Protein AF-A0A914WW89-F1 (afdb_monomer_lite)

Secondary structure (DSSP, 8-state):
-HHHHHHHHHHHTTS-TT-HHHHHHHHHHHHHHHHHHHHHHHHHHHHHHHHHHHHHHHTT--S----HHHHHHHHHHHHHHHHHHHHHHHHHTS-----

Radius of gyration: 21.42 Å; chains: 1; bounding box: 47×26×59 Å

Sequence (99 aa):
MGDIEQLLRKNLDRSRIGDSKGGWLLEYNRYQLEFRGVLTDLCGTVYEDLERVLRLRNRGCLGLSPKKETIASLREMSAGLDRATKLIRNERAKPESAY

Organism: NCBI:txid2011161

pLDDT: mean 78.52, std 12.79, range [41.62, 95.19]

Foldseek 3Di:
DVVVVVVVVVVVVVDDPPDVVVVVVVVVVVVVVVVVVVCCVLCVVLVVQVVVQVVVVVVVDPPDDGDPVSVVSVVVVVVVVVVVVVVVVVVVPDPPPDD

Structure (mmCIF, N/CA/C/O backbone):
data_AF-A0A914WW89-F1
#
_entry.id   AF-A0A914WW89-F1
#
loop_
_atom_site.group_PDB
_atom_site.id
_atom_site.type_symbol
_atom_site.label_atom_id
_atom_site.label_alt_id
_atom_site.label_comp_id
_atom_site.label_asym_id
_atom_site.label_entity_id
_atom_site.label_seq_id
_atom_site.pdbx_PDB_ins_code
_atom_site.Cartn_x
_atom_site.Cartn_y
_atom_site.Cartn_z
_atom_site.occupancy
_atom_site.B_iso_or_equiv
_atom_site.auth_seq_id
_atom_site.auth_comp_id
_atom_site.auth_asym_id
_atom_site.auth_atom_id
_atom_site.pdbx_PDB_model_num
ATOM 1 N N . MET A 1 1 ? -19.404 -20.612 11.019 1.00 47.12 1 MET A N 1
ATOM 2 C CA . MET A 1 1 ? -19.416 -19.213 10.524 1.00 47.12 1 MET A CA 1
ATOM 3 C C . MET A 1 1 ? -20.778 -18.538 10.705 1.00 47.12 1 MET A C 1
ATOM 5 O O . MET A 1 1 ? -20.780 -17.370 11.056 1.00 47.12 1 MET A O 1
ATOM 9 N N . GLY A 1 2 ? -21.910 -19.247 10.555 1.00 63.91 2 GLY A N 1
ATOM 10 C CA . GLY A 1 2 ? -23.256 -18.650 10.657 1.00 63.91 2 GLY A CA 1
ATOM 11 C C . GLY A 1 2 ? -23.688 -18.139 12.042 1.00 63.91 2 GLY A C 1
ATOM 12 O O . GLY A 1 2 ? -24.398 -17.141 12.115 1.00 63.91 2 GLY A O 1
ATOM 13 N N . ASP A 1 3 ? -23.226 -18.748 13.140 1.00 64.00 3 ASP A N 1
ATOM 14 C CA . ASP A 1 3 ? -23.684 -18.362 14.490 1.00 64.00 3 ASP A CA 1
ATOM 15 C C . ASP A 1 3 ? -23.186 -16.976 14.921 1.00 64.00 3 ASP A C 1
ATOM 17 O O . ASP A 1 3 ? -23.910 -16.213 15.557 1.00 64.00 3 ASP A O 1
ATOM 21 N N . ILE A 1 4 ? -21.963 -16.614 14.523 1.00 65.69 4 ILE A N 1
ATOM 22 C CA . ILE A 1 4 ? -21.363 -15.305 14.825 1.00 65.69 4 ILE A CA 1
ATOM 23 C C . ILE A 1 4 ? -22.085 -14.201 14.048 1.00 65.69 4 ILE A C 1
ATOM 25 O O . ILE A 1 4 ? -22.366 -13.135 14.591 1.00 65.69 4 ILE A O 1
ATOM 29 N N . GLU A 1 5 ? -22.430 -14.466 12.789 1.00 67.38 5 GLU A N 1
ATOM 30 C CA . GLU A 1 5 ? -23.142 -13.521 11.931 1.00 67.38 5 GLU A CA 1
ATOM 31 C C . GLU A 1 5 ? -24.581 -13.282 12.422 1.00 67.38 5 GLU A C 1
ATOM 33 O O . GLU A 1 5 ? -25.042 -12.139 12.473 1.00 67.38 5 GLU A O 1
ATOM 38 N N . GLN A 1 6 ? -25.267 -14.338 12.881 1.00 75.00 6 GLN A N 1
ATOM 39 C CA . GLN A 1 6 ? -26.576 -14.213 13.529 1.00 75.00 6 GLN A CA 1
ATOM 40 C C . GLN A 1 6 ? -26.501 -13.423 14.837 1.00 75.00 6 GLN A C 1
ATOM 42 O O . GLN A 1 6 ? -27.361 -12.581 15.095 1.00 75.00 6 GLN A O 1
ATOM 47 N N . LEU A 1 7 ? -25.475 -13.662 15.656 1.00 68.06 7 LEU A N 1
ATOM 48 C CA . LEU A 1 7 ? -25.288 -12.957 16.920 1.00 68.06 7 LEU A CA 1
ATOM 49 C C . LEU A 1 7 ? -24.986 -11.467 16.695 1.00 68.06 7 LEU A C 1
ATOM 51 O O . LEU A 1 7 ? -25.527 -10.620 17.404 1.00 68.06 7 LEU A O 1
ATOM 55 N N . LEU A 1 8 ? -24.186 -11.134 15.679 1.00 67.88 8 LEU A N 1
ATOM 56 C CA . LEU A 1 8 ? -23.896 -9.753 15.289 1.00 67.88 8 LEU A CA 1
ATOM 57 C C . LEU A 1 8 ? -25.150 -9.024 14.797 1.00 67.88 8 LEU A C 1
ATOM 59 O O . LEU A 1 8 ? -25.443 -7.943 15.303 1.00 67.88 8 LEU A O 1
ATOM 63 N N . ARG A 1 9 ? -25.937 -9.632 13.896 1.00 72.38 9 ARG A N 1
ATOM 64 C CA . ARG A 1 9 ? -27.217 -9.056 13.437 1.00 72.38 9 ARG A CA 1
ATOM 65 C C . ARG A 1 9 ? -28.180 -8.807 14.590 1.00 72.38 9 ARG A C 1
ATOM 67 O O . ARG A 1 9 ? -28.702 -7.710 14.727 1.00 72.38 9 ARG A O 1
ATOM 74 N N . LYS A 1 10 ? -28.344 -9.788 15.478 1.00 71.81 10 LYS A N 1
ATOM 75 C CA . LYS A 1 10 ? -29.276 -9.701 16.612 1.00 71.81 10 LYS A CA 1
ATOM 76 C C . LYS A 1 10 ? -28.905 -8.601 17.612 1.00 71.81 10 LYS A C 1
ATOM 78 O O . LYS A 1 10 ? -29.791 -8.048 18.258 1.00 71.81 10 LYS A O 1
ATOM 83 N N . ASN A 1 11 ? -27.613 -8.304 17.764 1.00 66.69 11 ASN A N 1
ATOM 84 C CA . ASN A 1 11 ? -27.143 -7.192 18.590 1.00 66.69 11 ASN A CA 1
ATOM 85 C C . ASN A 1 11 ? -27.295 -5.846 17.869 1.00 66.69 11 ASN A C 1
ATOM 87 O O . ASN A 1 11 ? -27.748 -4.892 18.491 1.00 66.69 11 ASN A O 1
ATOM 91 N N . LEU A 1 12 ? -27.004 -5.791 16.566 1.00 66.69 12 LEU A N 1
ATOM 92 C CA . LEU A 1 12 ? -27.182 -4.596 15.739 1.00 66.69 12 LEU A CA 1
ATOM 93 C C . LEU A 1 12 ? -28.655 -4.153 15.686 1.00 66.69 12 LEU A C 1
ATOM 95 O O . LEU A 1 12 ? -28.947 -2.984 15.907 1.00 66.69 12 LEU A O 1
ATOM 99 N N . ASP A 1 13 ? -29.579 -5.100 15.498 1.00 68.25 13 ASP A N 1
ATOM 100 C CA . ASP A 1 13 ? -31.031 -4.860 15.459 1.00 68.25 13 ASP A CA 1
ATOM 101 C C . ASP A 1 13 ? -31.596 -4.397 16.815 1.00 68.25 13 ASP A C 1
ATOM 103 O O . ASP A 1 13 ? -32.669 -3.796 16.886 1.00 68.25 13 ASP A O 1
ATOM 107 N N . ARG A 1 14 ? -30.890 -4.691 17.915 1.00 66.94 14 ARG A N 1
ATOM 108 C CA . ARG A 1 14 ? -31.263 -4.279 19.278 1.00 66.94 14 ARG A CA 1
ATOM 109 C C . ARG A 1 14 ? -30.609 -2.971 19.715 1.00 66.94 14 ARG A C 1
ATOM 111 O O . ARG A 1 14 ? -31.054 -2.388 20.705 1.00 66.94 14 ARG A O 1
ATOM 118 N N . SER A 1 15 ? -29.587 -2.500 19.006 1.00 62.31 15 SER A N 1
ATOM 119 C CA . SER A 1 15 ? -28.961 -1.209 19.271 1.00 62.31 15 SER A CA 1
ATOM 120 C C . SER A 1 15 ? -29.878 -0.079 18.805 1.00 62.31 15 SER A C 1
ATOM 122 O O . SER A 1 15 ? -30.284 -0.006 17.648 1.00 62.31 15 SER A O 1
ATOM 124 N N . ARG A 1 16 ? -30.221 0.836 19.715 1.00 61.22 16 ARG A N 1
ATOM 125 C CA . ARG A 1 16 ? -30.965 2.053 19.360 1.00 61.22 16 ARG A CA 1
ATOM 126 C C . ARG A 1 16 ? -30.038 3.018 18.614 1.00 61.22 16 ARG A C 1
ATOM 128 O O . ARG A 1 16 ? -28.871 3.139 18.963 1.00 61.22 16 ARG A O 1
ATOM 135 N N . ILE A 1 17 ? -30.585 3.778 17.662 1.00 56.22 17 ILE A N 1
ATOM 136 C CA . ILE A 1 17 ? -29.882 4.776 16.818 1.00 56.22 17 ILE A CA 1
ATOM 137 C C . ILE A 1 17 ? -29.142 5.882 17.623 1.00 56.22 17 ILE A C 1
ATOM 139 O O . ILE A 1 17 ? -28.367 6.641 17.055 1.00 56.22 17 ILE A O 1
ATOM 143 N N . GLY A 1 18 ? -29.309 5.950 18.950 1.00 55.75 18 GLY A N 1
ATOM 144 C CA . GLY A 1 18 ? -28.583 6.861 19.849 1.00 55.75 18 GLY A CA 1
ATOM 145 C C . GLY A 1 18 ? -27.595 6.195 20.815 1.00 55.75 18 GLY A C 1
ATOM 146 O O . GLY A 1 18 ? -27.100 6.864 21.717 1.00 55.75 18 GLY A O 1
ATOM 147 N N . ASP A 1 19 ? -27.338 4.890 20.691 1.00 63.94 19 ASP A N 1
ATOM 148 C CA . ASP A 1 19 ? -26.425 4.175 21.586 1.00 63.94 19 ASP A CA 1
ATOM 149 C C . ASP A 1 19 ? -24.968 4.517 21.223 1.00 63.94 19 ASP A C 1
ATOM 151 O O . ASP A 1 19 ? -24.524 4.282 20.095 1.00 63.94 19 ASP A O 1
ATOM 155 N N . SER A 1 20 ? -24.208 5.092 22.161 1.00 63.62 20 SER A N 1
ATOM 156 C CA . SER A 1 20 ? -22.846 5.605 21.912 1.00 63.62 20 SER A CA 1
ATOM 157 C C . SER A 1 20 ? -21.894 4.527 21.376 1.00 63.62 20 SER A C 1
ATOM 159 O O . SER A 1 20 ? -20.993 4.816 20.587 1.00 63.62 20 SER A O 1
ATOM 161 N N . LYS A 1 21 ? -22.151 3.264 21.738 1.00 63.41 21 LYS A N 1
ATOM 162 C CA . LYS A 1 21 ? -21.442 2.081 21.230 1.00 63.41 21 LYS A CA 1
ATOM 163 C C . LYS A 1 21 ? -21.711 1.814 19.744 1.00 63.41 21 LYS A C 1
ATOM 165 O O . LYS A 1 21 ? -20.794 1.411 19.032 1.00 63.41 21 LYS A O 1
ATOM 170 N N . GLY A 1 22 ? -22.932 2.063 19.266 1.00 64.88 22 GLY A N 1
ATOM 171 C CA . GLY A 1 22 ? -23.286 1.963 17.846 1.00 64.88 22 GLY A CA 1
ATOM 172 C C . GLY A 1 22 ? -22.671 3.094 17.020 1.00 64.88 22 GLY A C 1
ATOM 173 O O . GLY A 1 22 ? -22.148 2.846 15.935 1.00 64.88 22 GLY A O 1
ATOM 174 N N . GLY A 1 23 ? -22.644 4.312 17.572 1.00 69.50 23 GLY A N 1
ATOM 175 C CA . GLY A 1 23 ? -21.983 5.464 16.950 1.00 69.50 23 GLY A CA 1
ATOM 176 C C . GLY A 1 23 ? -20.485 5.242 16.729 1.00 69.50 23 GLY A C 1
ATOM 177 O O . GLY A 1 23 ? -19.986 5.473 15.631 1.00 69.50 23 GLY A O 1
ATOM 178 N N . TRP A 1 24 ? -19.779 4.704 17.730 1.00 75.38 24 TRP A N 1
ATOM 179 C CA . TRP A 1 24 ? -18.361 4.357 17.586 1.00 75.38 24 TRP A CA 1
ATOM 180 C C . TRP A 1 24 ? -18.115 3.298 16.500 1.00 75.38 24 TRP A C 1
ATOM 182 O O . TRP A 1 24 ? -17.162 3.418 15.734 1.00 75.38 24 TRP A O 1
ATOM 192 N N . LEU A 1 25 ? -18.981 2.283 16.394 1.00 75.94 25 LEU A N 1
ATOM 193 C CA . LEU A 1 25 ? -18.839 1.222 15.392 1.00 75.94 25 LEU A CA 1
ATOM 194 C C . LEU A 1 25 ? -19.038 1.751 13.961 1.00 75.94 25 LEU A C 1
ATOM 196 O O . LEU A 1 25 ? -18.298 1.370 13.053 1.00 75.94 25 LEU A O 1
ATOM 200 N N . LEU A 1 26 ? -20.018 2.639 13.765 1.00 78.50 26 LEU A N 1
ATOM 201 C CA . LEU A 1 26 ? -20.258 3.309 12.483 1.00 78.50 26 LEU A CA 1
ATOM 202 C C . LEU A 1 26 ? -19.083 4.210 12.098 1.00 78.50 26 LEU A C 1
ATOM 204 O O . LEU A 1 26 ? -18.622 4.168 10.959 1.00 78.50 26 LEU A O 1
ATOM 208 N N . GLU A 1 27 ? -18.561 4.971 13.057 1.00 76.19 27 GLU A N 1
ATOM 209 C CA . GLU A 1 27 ? -17.422 5.858 12.842 1.00 76.19 27 GLU A CA 1
ATOM 210 C C . GLU A 1 27 ? -16.140 5.062 12.529 1.00 76.19 27 GLU A C 1
ATOM 212 O O . GLU A 1 27 ? -15.419 5.374 11.582 1.00 76.19 27 GLU A O 1
ATOM 217 N N . TYR A 1 28 ? -15.900 3.952 13.234 1.00 77.19 28 TYR A N 1
ATOM 218 C CA . TYR A 1 28 ? -14.821 3.017 12.911 1.00 77.19 28 TYR A CA 1
ATOM 219 C C . TYR A 1 28 ? -14.957 2.440 11.495 1.00 77.19 28 TYR A C 1
ATOM 221 O O . TYR A 1 28 ? -13.974 2.379 10.754 1.00 77.19 28 TYR A O 1
ATOM 229 N N . ASN A 1 29 ? -16.167 2.033 11.094 1.00 79.00 29 ASN A N 1
ATOM 230 C CA . ASN A 1 29 ? -16.417 1.509 9.752 1.00 79.00 29 ASN A CA 1
ATOM 231 C C . ASN A 1 29 ? -16.147 2.569 8.673 1.00 79.00 29 ASN A C 1
ATOM 233 O O . ASN A 1 29 ? -15.492 2.280 7.672 1.00 79.00 29 ASN A O 1
ATOM 237 N N . ARG A 1 30 ? -16.566 3.814 8.919 1.00 77.81 30 ARG A N 1
ATOM 238 C CA . ARG A 1 30 ? -16.279 4.952 8.045 1.00 77.81 30 ARG A CA 1
ATOM 239 C C . ARG A 1 30 ? -14.775 5.177 7.889 1.00 77.81 30 ARG A C 1
ATOM 241 O O . ARG A 1 30 ? -14.303 5.257 6.758 1.00 77.81 30 ARG A O 1
ATOM 248 N N . TYR A 1 31 ? -14.011 5.191 8.986 1.00 72.50 31 TYR A N 1
ATOM 249 C CA . TYR A 1 31 ? -12.549 5.283 8.910 1.00 72.50 31 TYR A CA 1
ATOM 250 C C . TYR A 1 31 ? -11.941 4.126 8.118 1.00 72.50 31 TYR A C 1
ATOM 252 O O . TYR A 1 31 ? -11.070 4.353 7.285 1.00 72.50 31 TYR A O 1
ATOM 260 N N . GLN A 1 32 ? -12.400 2.892 8.333 1.00 79.62 32 GLN A N 1
ATOM 261 C CA . GLN A 1 32 ? -11.922 1.731 7.577 1.00 79.62 32 GLN A CA 1
ATOM 262 C C . GLN A 1 32 ? -12.145 1.882 6.066 1.00 79.62 32 GLN A C 1
ATOM 264 O O . GLN A 1 32 ? -11.252 1.545 5.290 1.00 79.62 32 GLN A O 1
ATOM 269 N N . LEU A 1 33 ? -13.304 2.387 5.636 1.00 77.88 33 LEU A N 1
ATOM 270 C CA . LEU A 1 33 ? -13.593 2.614 4.217 1.00 77.88 33 LEU A CA 1
ATOM 271 C C . LEU A 1 33 ? -12.685 3.693 3.613 1.00 77.88 33 LEU A C 1
ATOM 273 O O . LEU A 1 33 ? -12.078 3.448 2.571 1.00 77.88 33 LEU A O 1
ATOM 277 N N . GLU A 1 34 ? -12.520 4.827 4.296 1.00 78.50 34 GLU A N 1
ATOM 278 C CA . GLU A 1 34 ? -11.615 5.901 3.863 1.00 78.50 34 GLU A CA 1
ATOM 279 C C . GLU A 1 34 ? -10.159 5.423 3.792 1.00 78.50 34 GLU A C 1
ATOM 281 O O . GLU A 1 34 ? -9.475 5.631 2.791 1.00 78.50 34 GLU A O 1
ATOM 286 N N . PHE A 1 35 ? -9.689 4.680 4.801 1.00 74.88 35 PHE A N 1
ATOM 287 C CA . PHE A 1 35 ? -8.344 4.102 4.790 1.00 74.88 35 PHE A CA 1
ATOM 288 C C . PHE A 1 35 ? -8.130 3.136 3.624 1.00 74.88 35 PHE A C 1
ATOM 290 O O . PHE A 1 35 ? -7.035 3.096 3.067 1.00 74.88 35 PHE A O 1
ATOM 297 N N . ARG A 1 36 ? -9.151 2.368 3.226 1.00 77.31 36 ARG A N 1
ATOM 298 C CA . ARG A 1 36 ? -9.063 1.493 2.047 1.00 77.31 36 ARG A CA 1
ATOM 299 C C . ARG A 1 36 ? -8.985 2.293 0.750 1.00 77.31 36 ARG A C 1
ATOM 301 O O . ARG A 1 36 ? -8.230 1.888 -0.133 1.00 77.31 36 ARG A O 1
ATOM 308 N N . GLY A 1 37 ? -9.714 3.404 0.644 1.00 74.12 37 GLY A N 1
ATOM 309 C CA . GLY A 1 37 ? -9.617 4.330 -0.488 1.00 74.12 37 GLY A CA 1
ATOM 310 C C . GLY A 1 37 ? -8.215 4.923 -0.602 1.00 74.12 37 GLY A C 1
ATOM 311 O O . GLY A 1 37 ? -7.522 4.688 -1.587 1.00 74.12 37 GLY A O 1
ATOM 312 N N . VAL A 1 38 ? -7.736 5.549 0.475 1.00 74.62 38 VAL A N 1
ATOM 313 C CA . VAL A 1 38 ? -6.388 6.136 0.550 1.00 74.62 38 VAL A CA 1
ATOM 314 C C . VAL A 1 38 ? -5.299 5.099 0.266 1.00 74.62 38 VAL A C 1
ATOM 316 O O . VAL A 1 38 ? -4.350 5.379 -0.461 1.00 74.62 38 VAL A O 1
ATOM 319 N N . LEU A 1 39 ? -5.424 3.881 0.800 1.00 79.62 39 LEU A N 1
ATOM 320 C CA . LEU A 1 39 ? -4.473 2.806 0.521 1.00 79.62 39 LEU A CA 1
ATOM 321 C C . LEU A 1 39 ? -4.479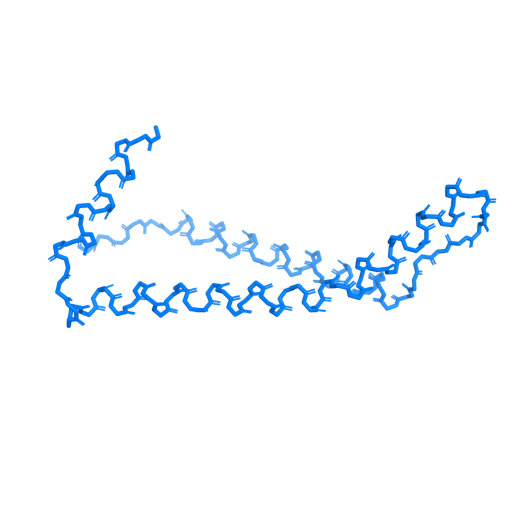 2.414 -0.960 1.00 79.62 39 LEU A C 1
ATOM 323 O O . LEU A 1 39 ? -3.414 2.159 -1.517 1.00 79.62 39 LEU A O 1
ATOM 327 N N . THR A 1 40 ? -5.655 2.363 -1.586 1.00 77.25 40 THR A N 1
ATOM 328 C CA . THR A 1 40 ? -5.796 2.052 -3.014 1.00 77.25 40 THR A CA 1
ATOM 329 C C . THR A 1 40 ? -5.140 3.133 -3.865 1.00 77.25 40 THR A C 1
ATOM 331 O O . THR A 1 40 ? -4.363 2.798 -4.754 1.00 77.25 40 THR A O 1
ATOM 334 N N . ASP A 1 41 ? -5.353 4.408 -3.542 1.00 73.69 41 ASP A N 1
ATOM 335 C CA . ASP A 1 41 ? -4.757 5.531 -4.271 1.00 73.69 41 ASP A CA 1
ATOM 336 C C . ASP A 1 41 ? -3.228 5.567 -4.110 1.00 73.69 41 ASP A C 1
ATOM 338 O O . ASP A 1 41 ? -2.488 5.723 -5.084 1.00 73.69 41 ASP A O 1
ATOM 342 N N . LEU A 1 42 ? -2.731 5.341 -2.889 1.00 74.94 42 LEU A N 1
ATOM 343 C CA . LEU A 1 42 ? -1.295 5.292 -2.601 1.00 74.94 42 LEU A CA 1
ATOM 344 C C . LEU A 1 42 ? -0.611 4.091 -3.266 1.00 74.94 42 LEU A C 1
ATOM 346 O O . LEU A 1 42 ? 0.472 4.229 -3.836 1.00 74.94 42 LEU A O 1
ATOM 350 N N . CYS A 1 43 ? -1.228 2.909 -3.209 1.00 83.38 43 CYS A N 1
ATOM 351 C CA . CYS A 1 43 ? -0.646 1.687 -3.766 1.00 83.38 43 CYS A CA 1
ATOM 352 C C . CYS A 1 43 ? -0.883 1.548 -5.274 1.00 83.38 43 CYS A C 1
ATOM 354 O O . CYS A 1 43 ? -0.167 0.782 -5.917 1.00 83.38 43 CYS A O 1
ATOM 356 N N . GLY A 1 44 ? -1.855 2.265 -5.844 1.00 87.00 44 GLY A N 1
ATOM 357 C CA . GLY A 1 44 ? -2.228 2.169 -7.255 1.00 87.00 44 GLY A CA 1
ATOM 358 C C . GLY A 1 44 ? -1.065 2.507 -8.180 1.00 87.00 44 GLY A C 1
ATOM 359 O O . GLY A 1 44 ? -0.745 1.740 -9.081 1.00 87.00 44 GLY A O 1
ATOM 360 N N . THR A 1 45 ? -0.338 3.581 -7.877 1.00 86.19 45 THR A N 1
ATOM 361 C CA . THR A 1 45 ? 0.844 3.999 -8.652 1.00 86.19 45 THR A CA 1
ATOM 362 C C . THR A 1 45 ? 1.961 2.946 -8.659 1.00 86.19 45 THR A C 1
ATOM 364 O O . THR A 1 45 ? 2.566 2.674 -9.699 1.00 86.19 45 THR A O 1
ATOM 367 N N . VAL A 1 46 ? 2.211 2.312 -7.508 1.00 90.25 46 VAL A N 1
ATOM 368 C CA . VAL A 1 46 ? 3.167 1.205 -7.355 1.00 90.25 46 VAL A CA 1
ATOM 369 C C . VAL A 1 46 ? 2.692 -0.018 -8.139 1.00 90.25 46 VAL A C 1
ATOM 371 O O . VAL A 1 46 ? 3.479 -0.639 -8.855 1.00 90.25 46 VAL A O 1
ATOM 374 N N . TYR A 1 47 ? 1.405 -0.351 -8.030 1.00 89.69 47 TYR A N 1
ATOM 375 C CA . TYR A 1 47 ? 0.798 -1.485 -8.717 1.00 89.69 47 TYR A CA 1
ATOM 376 C C . TYR A 1 47 ? 0.880 -1.343 -10.239 1.00 89.69 47 TYR A C 1
ATOM 378 O O . TYR A 1 47 ? 1.373 -2.250 -10.907 1.00 89.69 47 TYR A O 1
ATOM 386 N N . GLU A 1 48 ? 0.468 -0.200 -10.784 1.00 92.06 48 GLU A N 1
ATOM 387 C CA . GLU A 1 48 ? 0.484 0.074 -12.223 1.00 92.06 48 GLU A CA 1
ATOM 388 C C . GLU A 1 48 ? 1.891 -0.042 -12.816 1.00 92.06 48 GLU A C 1
ATOM 390 O O . GLU A 1 48 ? 2.080 -0.611 -13.895 1.00 92.06 48 GLU A O 1
ATOM 395 N N . ASP A 1 49 ? 2.905 0.468 -12.115 1.00 92.69 49 ASP A N 1
ATOM 396 C CA . ASP A 1 49 ? 4.282 0.416 -12.595 1.00 92.69 49 ASP A CA 1
ATOM 397 C C . ASP A 1 49 ? 4.859 -1.006 -12.567 1.00 92.69 49 ASP A C 1
ATOM 399 O O . ASP A 1 49 ? 5.521 -1.429 -13.523 1.00 92.69 49 ASP A O 1
ATOM 403 N N . LEU A 1 50 ? 4.567 -1.776 -11.514 1.00 92.44 50 LEU A N 1
ATOM 404 C CA . LEU A 1 50 ? 4.929 -3.192 -11.444 1.00 92.44 50 LEU A CA 1
ATOM 405 C C . LEU A 1 50 ? 4.215 -3.999 -12.530 1.00 92.44 50 LEU A C 1
ATOM 407 O O . LEU A 1 50 ? 4.854 -4.779 -13.240 1.00 92.44 50 LEU A O 1
ATOM 411 N N . GLU A 1 51 ? 2.913 -3.787 -12.702 1.00 93.62 51 GLU A N 1
ATOM 412 C CA . GLU A 1 51 ? 2.116 -4.469 -13.712 1.00 93.62 51 GLU A CA 1
ATOM 413 C C . GLU A 1 51 ? 2.629 -4.159 -15.123 1.00 93.62 51 GLU A C 1
ATOM 415 O O . GLU A 1 51 ? 2.808 -5.068 -15.937 1.00 93.62 51 GLU A O 1
ATOM 420 N N . ARG A 1 52 ? 2.957 -2.895 -15.407 1.00 94.75 52 ARG A N 1
ATOM 421 C CA . ARG A 1 52 ? 3.578 -2.479 -16.669 1.00 94.75 52 ARG A CA 1
ATOM 422 C C . ARG A 1 52 ? 4.878 -3.237 -16.933 1.00 94.75 52 ARG A C 1
ATOM 424 O O . ARG A 1 52 ? 5.058 -3.766 -18.032 1.00 94.75 52 ARG A O 1
ATOM 431 N N . VAL A 1 53 ? 5.783 -3.307 -15.953 1.00 94.44 53 VAL A N 1
ATOM 432 C CA . VAL A 1 53 ? 7.066 -4.020 -16.099 1.00 94.44 53 VAL A CA 1
ATOM 433 C C . VAL A 1 53 ? 6.843 -5.513 -16.331 1.00 94.44 53 VAL A C 1
ATOM 435 O O . VAL A 1 53 ? 7.468 -6.085 -17.226 1.00 94.44 53 VAL A O 1
ATOM 438 N N . LEU A 1 54 ? 5.937 -6.139 -15.578 1.00 93.75 54 LEU A N 1
ATOM 439 C CA . LEU A 1 54 ? 5.620 -7.561 -15.720 1.00 93.75 54 LEU A CA 1
ATOM 440 C C . LEU A 1 54 ? 5.000 -7.873 -17.086 1.00 93.75 54 LEU A C 1
ATOM 442 O O . LEU A 1 54 ? 5.453 -8.797 -17.761 1.00 93.75 54 LEU A O 1
ATOM 446 N N . ARG A 1 55 ? 4.027 -7.073 -17.544 1.00 94.19 55 ARG A N 1
ATOM 447 C CA . ARG A 1 55 ? 3.398 -7.232 -18.866 1.00 94.19 55 ARG A CA 1
ATOM 448 C C . ARG A 1 55 ? 4.419 -7.116 -19.996 1.00 94.19 55 ARG A C 1
ATOM 450 O O . ARG A 1 55 ? 4.376 -7.905 -20.936 1.00 94.19 55 ARG A O 1
ATOM 457 N N . LEU A 1 56 ? 5.337 -6.153 -19.920 1.00 93.44 56 LEU A N 1
ATOM 458 C CA . LEU A 1 56 ? 6.359 -5.959 -20.951 1.00 93.44 56 LEU A CA 1
ATOM 459 C C . LEU A 1 56 ? 7.415 -7.071 -20.938 1.00 93.44 56 LEU A C 1
ATOM 461 O O . LEU A 1 56 ? 7.793 -7.556 -22.003 1.00 93.44 56 LEU A O 1
ATOM 465 N N . ARG A 1 57 ? 7.835 -7.542 -19.758 1.00 94.25 57 ARG A N 1
ATOM 466 C CA . ARG A 1 57 ? 8.710 -8.721 -19.651 1.00 94.25 57 ARG A CA 1
ATOM 467 C C . ARG A 1 57 ? 8.054 -9.969 -20.228 1.00 94.25 57 ARG A C 1
ATOM 469 O O . ARG A 1 57 ? 8.710 -10.703 -20.957 1.00 94.25 57 ARG A O 1
ATOM 476 N N . ASN A 1 58 ? 6.761 -10.171 -19.972 1.00 92.81 58 ASN A N 1
ATOM 477 C CA . ASN A 1 58 ? 6.005 -11.286 -20.545 1.00 92.81 58 ASN A CA 1
ATOM 478 C C . ASN A 1 58 ? 5.936 -11.229 -22.084 1.00 92.81 58 ASN A C 1
ATOM 480 O O . ASN A 1 58 ? 5.844 -12.257 -22.741 1.00 92.81 58 ASN A O 1
ATOM 484 N N . ARG A 1 59 ? 6.030 -10.031 -22.676 1.00 95.19 59 ARG A N 1
ATOM 485 C CA . ARG A 1 59 ? 6.123 -9.825 -24.133 1.00 95.19 59 ARG A CA 1
ATOM 486 C C . ARG A 1 59 ? 7.548 -9.971 -24.688 1.00 95.19 59 ARG A C 1
ATOM 488 O O . ARG A 1 59 ? 7.755 -9.733 -25.872 1.00 95.19 59 ARG A O 1
ATOM 495 N N . GLY A 1 60 ? 8.527 -10.330 -23.856 1.00 92.88 60 GLY A N 1
ATOM 496 C CA . GLY A 1 60 ? 9.924 -10.514 -24.256 1.00 92.88 60 GLY A CA 1
ATOM 497 C C . GLY A 1 60 ? 10.797 -9.260 -24.152 1.00 92.88 60 GLY A C 1
ATOM 498 O O . GLY A 1 60 ? 11.962 -9.300 -24.543 1.00 92.88 60 GLY A O 1
ATOM 499 N N . CYS A 1 61 ? 10.292 -8.147 -23.606 1.00 91.12 61 CYS A N 1
ATOM 500 C CA . CYS A 1 61 ? 11.118 -6.961 -23.373 1.00 91.12 61 CYS A CA 1
ATOM 501 C C . CYS A 1 61 ? 12.020 -7.166 -22.141 1.00 91.12 61 CYS A C 1
ATOM 503 O O . CYS A 1 61 ? 11.558 -7.126 -20.997 1.00 91.12 61 CYS A O 1
ATOM 505 N N . LEU A 1 62 ? 13.317 -7.372 -22.375 1.00 88.88 62 LEU A N 1
ATOM 506 C CA . LEU A 1 62 ? 14.337 -7.537 -21.334 1.00 88.88 62 LEU A C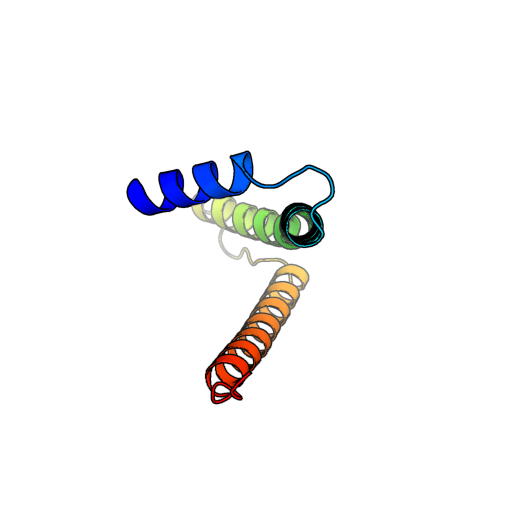A 1
ATOM 507 C C . LEU A 1 62 ? 14.893 -6.184 -20.854 1.00 88.88 62 LEU A C 1
ATOM 509 O O . LEU A 1 62 ? 14.740 -5.160 -21.513 1.00 88.88 62 LEU A O 1
ATOM 513 N N . GLY A 1 63 ? 15.531 -6.172 -19.679 1.00 86.31 63 GLY A N 1
ATOM 514 C CA . GLY A 1 63 ? 16.183 -4.973 -19.126 1.00 86.31 63 GLY A CA 1
ATOM 515 C C . GLY A 1 63 ? 15.245 -3.951 -18.472 1.00 86.31 63 GLY A C 1
ATOM 516 O O . GLY A 1 63 ? 15.697 -2.910 -18.010 1.00 86.31 63 GLY A O 1
ATOM 517 N N . LEU A 1 64 ? 13.946 -4.243 -18.384 1.00 89.06 64 LEU A N 1
ATOM 518 C CA . LEU A 1 64 ? 12.985 -3.372 -17.711 1.00 89.06 64 LEU A CA 1
ATOM 519 C C . LEU A 1 64 ? 13.044 -3.545 -16.194 1.00 89.06 64 LEU A C 1
ATOM 521 O O . LEU A 1 64 ? 12.959 -4.669 -15.681 1.00 89.06 64 LEU A O 1
ATOM 525 N N . SER A 1 65 ? 13.127 -2.423 -15.485 1.00 91.31 65 SER A N 1
ATOM 526 C CA . SER A 1 65 ? 13.018 -2.336 -14.031 1.00 91.31 65 SER A CA 1
ATOM 527 C C . SER A 1 65 ? 11.830 -1.456 -13.631 1.00 91.31 65 SER A C 1
ATOM 529 O O . SER A 1 65 ? 11.458 -0.550 -14.388 1.00 91.31 65 SER A O 1
ATOM 531 N N . PRO A 1 66 ? 11.248 -1.678 -12.440 1.00 92.88 66 PRO A N 1
ATOM 532 C CA . PRO A 1 66 ? 10.360 -0.701 -11.825 1.00 92.88 66 PRO A CA 1
ATOM 533 C C . PRO A 1 66 ? 11.062 0.649 -11.667 1.00 92.88 66 PRO A C 1
ATOM 535 O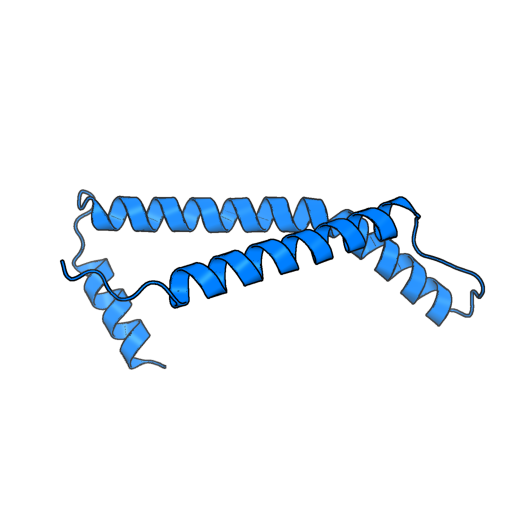 O . PRO A 1 66 ? 12.296 0.723 -11.593 1.00 92.88 66 PRO A O 1
ATOM 538 N N . LYS A 1 67 ? 10.270 1.716 -11.621 1.00 94.19 67 LYS A N 1
ATOM 539 C CA . LYS A 1 67 ? 10.735 3.071 -11.338 1.00 94.19 67 LYS A CA 1
ATOM 540 C C . LYS A 1 67 ? 11.417 3.132 -9.969 1.00 94.19 67 LYS A C 1
ATOM 542 O O . LYS A 1 67 ? 11.107 2.358 -9.060 1.00 94.19 67 LYS A O 1
ATOM 547 N N . LYS A 1 68 ? 12.361 4.062 -9.810 1.00 93.38 68 LYS A N 1
ATOM 548 C CA . LYS A 1 68 ? 13.096 4.223 -8.543 1.00 93.38 68 LYS A CA 1
ATOM 549 C C . LYS A 1 68 ? 12.154 4.632 -7.413 1.00 93.38 68 LYS A C 1
ATOM 551 O O . LYS A 1 68 ? 12.307 4.147 -6.297 1.00 93.38 68 LYS A O 1
ATOM 556 N N . GLU A 1 69 ? 11.167 5.458 -7.735 1.00 91.06 69 GLU A N 1
ATOM 557 C CA . GLU A 1 69 ? 10.104 5.910 -6.843 1.00 91.06 69 GLU A CA 1
ATOM 558 C C . GLU A 1 69 ? 9.296 4.711 -6.334 1.00 91.06 69 GLU A C 1
ATOM 560 O O . GLU A 1 69 ? 9.165 4.536 -5.129 1.00 91.06 69 GLU A O 1
ATOM 565 N N . THR A 1 70 ? 8.883 3.808 -7.232 1.00 91.12 70 THR A N 1
ATOM 566 C CA . THR A 1 70 ? 8.185 2.559 -6.884 1.00 91.12 70 THR A CA 1
ATOM 567 C C . THR A 1 70 ? 8.998 1.717 -5.896 1.00 91.12 70 THR A C 1
ATOM 569 O O . THR A 1 70 ? 8.471 1.226 -4.899 1.00 91.12 70 THR A O 1
ATOM 572 N N . ILE A 1 71 ? 10.305 1.565 -6.134 1.00 91.94 71 ILE A N 1
ATOM 573 C CA . ILE A 1 71 ? 11.193 0.803 -5.240 1.00 91.94 71 ILE A CA 1
ATOM 574 C C . ILE A 1 71 ? 11.333 1.492 -3.875 1.00 91.94 71 ILE A C 1
ATOM 576 O O . ILE A 1 71 ? 11.351 0.811 -2.849 1.00 91.94 71 ILE A O 1
ATOM 580 N N . ALA A 1 72 ? 11.438 2.822 -3.846 1.00 90.56 72 ALA A N 1
ATOM 581 C CA . ALA A 1 72 ? 11.507 3.591 -2.607 1.00 90.56 72 ALA A CA 1
ATOM 582 C C . ALA A 1 72 ? 10.212 3.450 -1.792 1.00 90.56 72 ALA A C 1
ATOM 584 O O . ALA A 1 72 ? 10.278 3.067 -0.625 1.00 90.56 72 ALA A O 1
ATOM 585 N N . SER A 1 73 ? 9.048 3.626 -2.424 1.00 89.50 73 SER A N 1
ATOM 586 C CA . SER A 1 73 ? 7.741 3.444 -1.785 1.00 89.50 73 SER A CA 1
ATOM 587 C C . SER A 1 73 ? 7.575 2.034 -1.217 1.00 89.50 73 SER A C 1
ATOM 589 O O . SER A 1 73 ? 7.159 1.879 -0.073 1.00 89.50 73 SER A O 1
ATOM 591 N N . LEU A 1 74 ? 7.985 0.990 -1.948 1.00 88.81 74 LEU A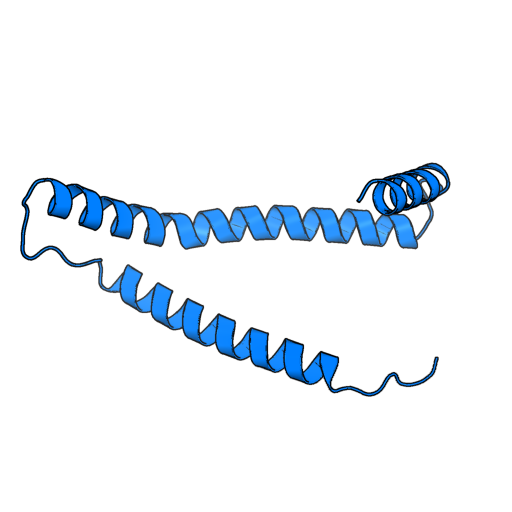 N 1
ATOM 592 C CA . LEU A 1 74 ? 7.944 -0.389 -1.444 1.00 88.81 74 LEU A CA 1
ATOM 593 C C . LEU A 1 74 ? 8.835 -0.602 -0.210 1.00 88.81 74 LEU A C 1
ATOM 595 O O . LEU A 1 74 ? 8.449 -1.317 0.718 1.00 88.81 74 LEU A O 1
ATOM 599 N N . ARG A 1 75 ? 10.017 0.026 -0.162 1.00 91.00 75 ARG A N 1
ATOM 600 C CA . ARG A 1 75 ? 10.897 -0.027 1.019 1.00 91.00 75 ARG A CA 1
ATOM 601 C C . ARG A 1 75 ? 10.269 0.673 2.219 1.00 91.00 75 ARG A C 1
ATOM 603 O O . ARG A 1 75 ? 10.314 0.137 3.326 1.00 91.00 75 ARG A O 1
ATOM 610 N N . GLU A 1 76 ? 9.667 1.838 2.007 1.00 89.56 76 GLU A N 1
ATOM 611 C CA . GLU A 1 76 ? 8.967 2.575 3.059 1.00 89.56 76 GLU A CA 1
ATOM 612 C C . GLU A 1 76 ? 7.757 1.802 3.588 1.00 89.56 76 GLU A C 1
ATOM 614 O O . GLU A 1 76 ? 7.586 1.701 4.806 1.00 89.56 76 GLU A O 1
ATOM 619 N N . MET A 1 77 ? 6.972 1.187 2.697 1.00 87.25 77 MET A N 1
ATOM 620 C CA . MET A 1 77 ? 5.855 0.309 3.057 1.00 87.25 77 MET A CA 1
ATOM 621 C C . MET A 1 77 ? 6.328 -0.883 3.894 1.00 87.25 77 MET A C 1
ATOM 623 O O . MET A 1 77 ? 5.738 -1.165 4.937 1.00 87.25 77 MET A O 1
ATOM 627 N N . SER A 1 78 ? 7.422 -1.543 3.498 1.00 87.12 78 SER A N 1
ATOM 628 C CA . SER A 1 78 ? 8.014 -2.645 4.268 1.00 87.12 78 SER A CA 1
ATOM 629 C C . SER A 1 78 ? 8.428 -2.195 5.670 1.00 87.12 78 SER A C 1
ATOM 631 O O . SER A 1 78 ? 8.051 -2.816 6.661 1.00 87.12 78 SER A O 1
ATOM 633 N N . ALA A 1 79 ? 9.144 -1.072 5.777 1.00 89.31 79 ALA A N 1
ATOM 634 C CA . ALA A 1 79 ? 9.559 -0.531 7.068 1.00 89.31 79 ALA A CA 1
ATOM 635 C C . ALA A 1 79 ? 8.355 -0.115 7.935 1.00 89.31 79 ALA A C 1
ATOM 637 O O . ALA A 1 79 ? 8.380 -0.260 9.159 1.00 89.31 79 ALA A O 1
ATOM 638 N N . GLY A 1 80 ? 7.296 0.411 7.315 1.00 86.44 80 GLY A N 1
ATOM 639 C CA . GLY A 1 80 ? 6.027 0.713 7.973 1.00 86.44 80 GLY A CA 1
ATOM 640 C C . GLY A 1 80 ? 5.356 -0.533 8.545 1.00 86.44 80 GLY A C 1
ATOM 641 O O . GLY A 1 80 ? 4.953 -0.525 9.709 1.00 86.44 80 GLY A O 1
ATOM 642 N N . LEU A 1 81 ? 5.307 -1.617 7.769 1.00 84.00 81 LEU A N 1
ATOM 643 C CA . LEU A 1 81 ? 4.740 -2.895 8.194 1.00 84.00 81 LEU A CA 1
ATOM 644 C C . LEU A 1 81 ? 5.516 -3.503 9.369 1.00 84.00 81 LEU A C 1
ATOM 646 O O . LEU A 1 81 ? 4.905 -3.999 10.318 1.00 84.00 81 LEU A O 1
ATOM 650 N N . ASP A 1 82 ? 6.845 -3.403 9.363 1.00 86.56 82 ASP A N 1
ATOM 651 C CA . ASP A 1 82 ? 7.679 -3.854 10.481 1.00 86.56 82 ASP A CA 1
ATOM 652 C C . ASP A 1 82 ? 7.381 -3.073 11.766 1.00 86.56 82 ASP A C 1
ATOM 654 O O . ASP A 1 82 ? 7.256 -3.659 12.847 1.00 86.56 82 ASP A O 1
ATOM 658 N N . ARG A 1 83 ? 7.222 -1.745 11.666 1.00 89.19 83 ARG A N 1
ATOM 659 C CA . ARG A 1 83 ? 6.818 -0.905 12.806 1.00 89.19 83 ARG A CA 1
ATOM 660 C C . ARG A 1 83 ? 5.432 -1.291 13.318 1.00 89.19 83 ARG A C 1
ATOM 662 O O . ARG A 1 83 ? 5.275 -1.494 14.520 1.00 89.19 83 ARG A O 1
ATOM 669 N N . ALA A 1 84 ? 4.453 -1.447 12.428 1.00 81.81 84 ALA A N 1
ATOM 670 C CA . ALA A 1 84 ? 3.094 -1.843 12.793 1.00 81.81 84 ALA A CA 1
ATOM 671 C C . ALA A 1 84 ? 3.063 -3.226 13.465 1.00 81.81 84 ALA A C 1
ATOM 673 O O . ALA A 1 84 ? 2.426 -3.408 14.500 1.00 81.81 84 ALA A O 1
ATOM 674 N N . THR A 1 85 ? 3.826 -4.185 12.940 1.00 81.75 85 THR A N 1
ATOM 675 C CA . THR A 1 85 ? 3.941 -5.534 13.511 1.00 81.75 85 THR A CA 1
ATOM 676 C C . THR A 1 85 ? 4.513 -5.498 14.927 1.00 81.75 85 THR A C 1
ATOM 678 O O . THR A 1 85 ? 4.022 -6.208 15.807 1.00 81.75 85 THR A O 1
ATOM 681 N N . LYS A 1 86 ? 5.519 -4.650 15.184 1.00 85.38 86 LYS A N 1
ATOM 682 C CA . LYS A 1 86 ? 6.059 -4.436 16.537 1.00 85.38 86 LYS A CA 1
ATOM 683 C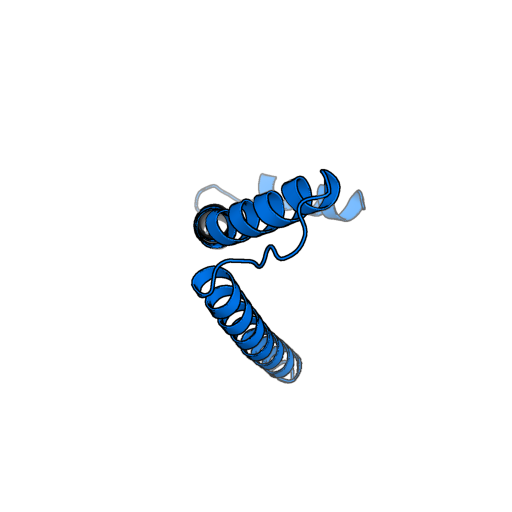 C . LYS A 1 86 ? 5.011 -3.845 17.478 1.00 85.38 86 LYS A C 1
ATOM 685 O O . LYS A 1 86 ? 4.868 -4.345 18.587 1.00 85.38 86 LYS A O 1
ATOM 690 N N . LEU A 1 87 ? 4.251 -2.844 17.034 1.00 82.19 87 LEU A N 1
ATOM 691 C CA . LEU A 1 87 ? 3.171 -2.259 17.838 1.00 82.19 87 LEU A CA 1
ATOM 692 C C . LEU A 1 87 ? 2.109 -3.303 18.201 1.00 82.19 87 LEU A C 1
ATOM 694 O O . LEU A 1 87 ? 1.765 -3.434 19.369 1.00 82.19 87 LEU A O 1
ATOM 698 N N . ILE A 1 88 ? 1.661 -4.111 17.236 1.00 81.38 88 ILE A N 1
ATOM 699 C CA . ILE A 1 88 ? 0.679 -5.181 17.477 1.00 81.38 88 ILE A CA 1
ATOM 700 C C . ILE A 1 88 ? 1.222 -6.219 18.464 1.00 81.38 88 ILE A C 1
ATOM 702 O O . ILE A 1 88 ? 0.501 -6.660 19.358 1.00 81.38 88 ILE A O 1
ATOM 706 N N . ARG A 1 89 ? 2.492 -6.619 18.322 1.00 83.69 89 ARG A N 1
ATOM 707 C CA . ARG A 1 89 ? 3.141 -7.539 19.268 1.00 83.69 89 ARG A CA 1
ATOM 708 C C . ARG A 1 89 ? 3.196 -6.951 20.675 1.00 83.69 89 ARG A C 1
ATOM 710 O O . ARG A 1 89 ? 2.905 -7.668 21.624 1.00 83.69 89 ARG A O 1
ATOM 717 N N . ASN A 1 90 ? 3.517 -5.667 20.796 1.00 81.44 90 ASN A N 1
ATOM 718 C CA . ASN A 1 90 ? 3.591 -4.980 22.081 1.00 81.44 90 ASN A CA 1
ATOM 719 C C . ASN A 1 90 ? 2.212 -4.829 22.737 1.00 81.44 90 ASN A C 1
ATOM 721 O O . ASN A 1 90 ? 2.103 -5.040 23.938 1.00 81.44 90 ASN A O 1
ATOM 725 N N . GLU A 1 91 ? 1.158 -4.526 21.973 1.00 77.75 91 GLU A N 1
ATOM 726 C CA . GLU A 1 91 ? -0.215 -4.493 22.498 1.00 77.75 91 GLU A CA 1
ATOM 727 C C . GLU A 1 91 ? -0.685 -5.878 22.959 1.00 77.75 91 GLU A C 1
ATOM 729 O O . GLU A 1 91 ? -1.266 -6.001 24.029 1.00 77.75 91 GLU A O 1
ATOM 734 N N . ARG A 1 92 ? -0.369 -6.944 22.211 1.00 70.12 92 ARG A N 1
ATOM 735 C CA . ARG A 1 92 ? -0.680 -8.327 22.623 1.00 70.12 92 ARG A CA 1
ATOM 736 C C . ARG A 1 92 ? 0.114 -8.800 23.841 1.00 70.12 92 ARG A C 1
ATOM 738 O O . ARG A 1 92 ? -0.304 -9.747 24.495 1.00 70.12 92 ARG A O 1
ATOM 745 N N . ALA A 1 93 ? 1.268 -8.192 24.105 1.00 70.69 93 ALA A N 1
ATOM 746 C CA . ALA A 1 93 ? 2.114 -8.508 25.250 1.00 70.69 93 ALA A CA 1
ATOM 747 C C . ALA A 1 93 ? 1.727 -7.730 26.517 1.00 70.69 93 ALA A C 1
ATOM 749 O O . ALA A 1 93 ? 2.270 -8.019 27.584 1.00 70.69 93 ALA A O 1
ATOM 750 N N . LYS A 1 94 ? 0.807 -6.755 26.434 1.00 68.06 94 LYS A N 1
ATOM 751 C CA . LYS A 1 94 ? 0.255 -6.125 27.634 1.00 68.06 94 LYS A CA 1
ATOM 752 C C . LYS A 1 94 ? -0.628 -7.153 28.350 1.00 68.06 94 LYS A C 1
ATOM 754 O O . LYS A 1 94 ? -1.569 -7.649 27.731 1.00 68.06 94 LYS A O 1
ATOM 759 N N . PRO A 1 95 ? -0.349 -7.493 29.623 1.00 54.94 95 PRO A N 1
ATOM 760 C CA . PRO A 1 95 ? -1.289 -8.281 30.405 1.00 54.94 95 PRO A CA 1
ATOM 761 C C . PRO A 1 95 ? -2.605 -7.507 30.488 1.00 54.94 95 PRO A C 1
ATOM 763 O O . PRO A 1 95 ? -2.586 -6.276 30.575 1.00 54.94 95 PRO A O 1
ATOM 766 N N . GLU A 1 96 ? -3.728 -8.223 30.433 1.00 56.09 96 GLU A N 1
ATOM 767 C CA . GLU A 1 96 ? -5.051 -7.666 30.702 1.00 56.09 96 GLU A CA 1
ATOM 768 C C . GLU A 1 96 ? -4.992 -6.964 32.063 1.00 56.09 96 GLU A C 1
ATOM 770 O O . GLU A 1 96 ? -5.014 -7.598 33.118 1.00 56.09 96 GLU A O 1
ATOM 775 N N . SER A 1 97 ? -4.834 -5.640 32.051 1.00 48.75 97 SER A N 1
ATOM 776 C CA . SER A 1 97 ? -5.070 -4.838 33.239 1.00 48.75 97 SER A CA 1
ATOM 777 C C . SER A 1 97 ? -6.553 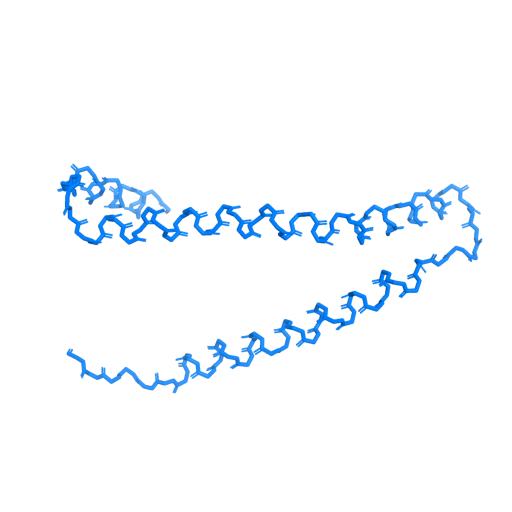-4.983 33.518 1.00 48.75 97 SER A C 1
ATOM 779 O O . SER A 1 97 ? -7.370 -4.433 32.780 1.00 48.75 97 SER A O 1
ATOM 781 N N . ALA A 1 98 ? -6.857 -5.786 34.537 1.00 46.91 98 ALA A N 1
ATOM 782 C CA . ALA A 1 98 ? -8.178 -5.986 35.097 1.00 46.91 98 ALA A CA 1
ATOM 783 C C . ALA A 1 98 ? -8.921 -4.644 35.182 1.00 46.91 98 ALA A C 1
ATOM 785 O O . ALA A 1 98 ? -8.491 -3.735 35.897 1.00 46.91 98 ALA A O 1
ATOM 786 N N . TYR A 1 99 ? -9.998 -4.540 34.410 1.00 41.62 99 TYR A N 1
ATOM 787 C CA . TYR A 1 99 ? -11.090 -3.603 34.639 1.00 41.62 99 TYR A CA 1
ATOM 788 C C . TYR A 1 99 ? -12.260 -4.379 35.227 1.00 41.62 99 TYR A C 1
ATOM 790 O O . TYR A 1 99 ? -12.521 -5.498 34.726 1.00 41.62 99 TYR A O 1
#